Protein AF-Q6UED5-F1 (afdb_monomer_lite)

pLDDT: mean 83.67, std 15.33, range [40.38, 97.88]

Foldseek 3Di:
DDDDPPPPPQPVVNVVVCVVVVCDDDDPVFKDWDADPDDDDPQVVCCVVVVHHDWDKDFPDKDWDPDDDPVDTDIDTDIHTPDDDDDDPPDDDDDDDDDDPVVVVVVVVPDPDDPDPVDDIDMDGDDDDDDD

Secondary structure (DSSP, 8-state):
-----------HHHHHHHHHTT-----TTTEEEE--SS---HHHHHHHHHT-----EEEEEEEEES---SS--EEEEEEEESS-----TT----------HHHHHHHHTT--S-S-TTS--EEEE--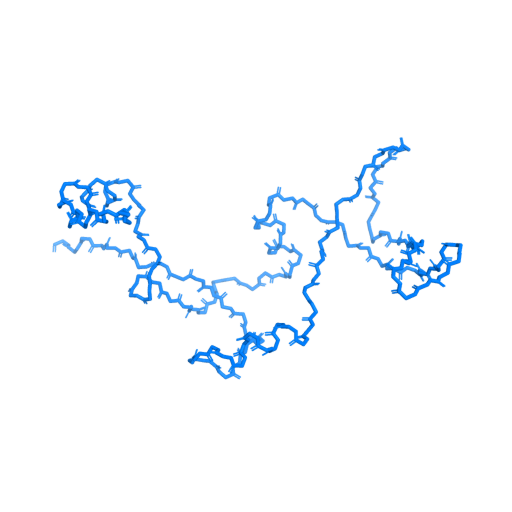-----

InterPro domains:
  IPR003097 Sulfite reductase [NADPH] flavoprotein alpha-component-like, FAD-binding [PF00667] (52-128)
  IPR017938 Riboflavin synthase-like beta-barrel [SSF63380] (29-131)
  IPR023173 NADPH-cytochrome p450 reductase, FAD-binding, alpha-helical domain superfamily [G3DSA:1.20.990.10] (98-129)
  IPR050607 Nitric Oxide Synthase (NOS) [PTHR43410] (2-130)

Sequence (132 aa):
VACETFCLDENDMVKDAKKALGTVPLTEETVRFGKPTTNPTLKTALEAGFRKQLIVCKVKENKHLGDYSVDRATIFVDMEPQSEFKYGPGDHVGVMACNRKEIVDAVLSRTKDDDNYDKQVQLQVMKETLTP

Organism: Manduca sexta (NCBI:txid7130)

Radius of gyration: 23.42 Å; chains: 1; bounding box: 42×46×61 Å

Structure (mmCIF, N/CA/C/O backbone):
data_AF-Q6UED5-F1
#
_entry.id   AF-Q6UED5-F1
#
loop_
_atom_site.group_PDB
_atom_site.id
_atom_site.type_symbol
_atom_site.label_atom_id
_atom_site.label_alt_id
_atom_site.label_comp_id
_atom_site.label_asym_id
_atom_site.label_entity_id
_atom_site.label_seq_id
_atom_site.pdbx_PDB_ins_code
_atom_site.Cartn_x
_atom_site.Cartn_y
_atom_site.Cartn_z
_atom_site.occupancy
_atom_site.B_iso_or_equiv
_atom_site.auth_seq_id
_atom_site.auth_comp_id
_atom_site.auth_asym_id
_atom_site.auth_atom_id
_atom_site.pdbx_PDB_model_num
ATOM 1 N N . VAL A 1 1 ? 13.304 -29.056 32.927 1.00 40.62 1 VAL A N 1
ATOM 2 C CA . VAL A 1 1 ? 12.855 -28.088 33.951 1.00 40.62 1 VAL A CA 1
ATOM 3 C C . VAL A 1 1 ? 12.466 -26.831 33.204 1.00 40.62 1 VAL A C 1
ATOM 5 O O . VAL A 1 1 ? 13.333 -26.170 32.650 1.00 40.62 1 VAL A O 1
ATOM 8 N N . ALA A 1 2 ? 11.161 -26.660 33.004 1.00 40.38 2 ALA A N 1
ATOM 9 C CA . ALA A 1 2 ? 10.571 -25.586 32.216 1.00 40.38 2 ALA A CA 1
ATOM 10 C C . ALA A 1 2 ? 10.388 -24.359 33.112 1.00 40.38 2 ALA A C 1
ATOM 12 O O . ALA A 1 2 ? 10.056 -24.511 34.284 1.00 40.38 2 ALA A O 1
ATOM 13 N N . CYS A 1 3 ? 10.661 -23.184 32.552 1.00 42.78 3 CYS A N 1
ATOM 14 C CA . CYS A 1 3 ? 10.620 -21.881 33.200 1.00 42.78 3 CYS A CA 1
ATOM 15 C C . CYS A 1 3 ? 9.407 -21.726 34.129 1.00 42.78 3 CYS A C 1
ATOM 17 O O . CYS A 1 3 ? 8.265 -21.687 33.669 1.00 42.78 3 CYS A O 1
ATOM 19 N N . GLU A 1 4 ? 9.676 -21.606 35.429 1.00 48.66 4 GLU A N 1
ATOM 20 C CA . GLU A 1 4 ? 8.710 -21.114 36.405 1.00 48.66 4 GLU A CA 1
ATOM 21 C C . GLU A 1 4 ? 8.284 -19.714 35.957 1.00 48.66 4 GLU A C 1
ATOM 23 O O . GLU A 1 4 ? 9.064 -18.761 35.969 1.00 48.66 4 GLU A O 1
ATOM 28 N N . THR A 1 5 ? 7.057 -19.610 35.456 1.00 52.56 5 THR A N 1
ATOM 29 C CA . THR A 1 5 ? 6.465 -18.324 35.101 1.00 52.56 5 THR A CA 1
ATOM 30 C C . THR A 1 5 ? 6.076 -17.657 36.407 1.00 52.56 5 THR A C 1
ATOM 32 O O . THR A 1 5 ? 5.113 -18.053 37.059 1.00 52.56 5 THR A O 1
ATOM 35 N N . PHE A 1 6 ? 6.874 -16.677 36.818 1.00 42.03 6 PHE A N 1
ATOM 36 C CA . PHE A 1 6 ? 6.554 -15.808 37.939 1.00 42.03 6 PHE A CA 1
ATOM 37 C C . PHE A 1 6 ? 5.373 -14.924 37.516 1.00 42.03 6 PHE A C 1
ATOM 39 O O . PHE A 1 6 ? 5.555 -13.895 36.865 1.00 42.03 6 PHE A O 1
ATOM 46 N N . CYS A 1 7 ? 4.150 -15.342 37.846 1.00 48.91 7 CYS A N 1
ATOM 47 C CA . CYS A 1 7 ? 2.983 -14.468 37.799 1.00 48.91 7 CYS A CA 1
ATOM 48 C C . CYS A 1 7 ? 3.114 -13.466 38.949 1.00 48.91 7 CYS A C 1
ATOM 50 O O . CYS A 1 7 ? 2.553 -13.657 40.025 1.00 48.91 7 CYS A O 1
ATOM 52 N N . LEU A 1 8 ? 3.924 -12.424 38.749 1.00 54.03 8 LEU A N 1
ATOM 53 C CA . LEU A 1 8 ? 3.789 -11.217 39.548 1.00 54.03 8 LEU A CA 1
ATOM 54 C C . LEU A 1 8 ? 2.439 -10.624 39.160 1.00 54.03 8 LEU A C 1
ATOM 56 O O . LEU A 1 8 ? 2.318 -10.033 38.086 1.00 54.03 8 LEU A O 1
ATOM 60 N N . ASP A 1 9 ? 1.431 -10.813 40.010 1.00 59.22 9 ASP A N 1
ATOM 61 C CA . ASP A 1 9 ? 0.255 -9.953 39.992 1.00 59.22 9 ASP A CA 1
ATOM 62 C C . ASP A 1 9 ? 0.773 -8.516 39.920 1.00 59.22 9 ASP A C 1
ATOM 64 O O . ASP A 1 9 ? 1.593 -8.107 40.750 1.00 59.22 9 ASP A O 1
ATOM 68 N N . GLU A 1 10 ? 0.411 -7.791 38.857 1.00 57.91 10 GLU A N 1
ATOM 69 C CA . GLU A 1 10 ? 0.961 -6.459 38.623 1.00 57.91 10 GLU A CA 1
ATOM 70 C C . GLU A 1 10 ? 0.701 -5.605 39.867 1.00 57.91 10 GLU A C 1
ATOM 72 O O . GLU A 1 10 ? -0.450 -5.303 40.189 1.00 57.91 10 GLU A O 1
ATOM 77 N N . ASN A 1 11 ? 1.778 -5.260 40.578 1.00 64.62 11 ASN A N 1
ATOM 78 C CA . ASN A 1 11 ? 1.727 -4.452 41.788 1.00 64.62 11 ASN A CA 1
ATOM 79 C C . ASN A 1 11 ? 0.973 -3.153 41.474 1.00 64.62 11 ASN A C 1
ATOM 81 O O . ASN A 1 11 ? 1.227 -2.528 40.441 1.00 64.62 11 ASN A O 1
ATOM 85 N N . ASP A 1 12 ? 0.054 -2.744 42.346 1.00 67.69 12 ASP A N 1
ATOM 86 C CA . ASP A 1 12 ? -0.784 -1.563 42.127 1.00 67.69 12 ASP A CA 1
ATOM 87 C C . ASP A 1 12 ? 0.054 -0.296 41.903 1.00 67.69 12 ASP A C 1
ATOM 89 O O . ASP A 1 12 ? -0.306 0.539 41.083 1.00 67.69 12 ASP A O 1
ATOM 93 N N . MET A 1 13 ? 1.265 -0.228 42.466 1.00 64.88 13 MET A N 1
ATOM 94 C CA . MET A 1 13 ? 2.231 0.839 42.181 1.00 64.88 13 MET A CA 1
ATOM 95 C C . MET A 1 13 ? 2.674 0.895 40.705 1.00 64.88 13 MET A C 1
ATOM 97 O O . MET A 1 13 ? 2.927 1.970 40.165 1.00 64.88 13 MET A O 1
ATOM 101 N N . VAL A 1 14 ? 2.782 -0.257 40.035 1.00 64.31 14 VAL A N 1
ATOM 102 C CA . VAL A 1 14 ? 3.119 -0.359 38.604 1.00 64.31 14 VAL A CA 1
ATOM 103 C C . VAL A 1 14 ? 1.907 0.002 37.748 1.00 64.31 14 VAL A C 1
ATOM 105 O O . VAL A 1 14 ? 2.067 0.677 36.731 1.00 64.31 14 VAL A O 1
ATOM 108 N N . LYS A 1 15 ? 0.694 -0.383 38.165 1.00 63.94 15 LYS A N 1
ATOM 109 C CA . LYS A 1 15 ? -0.551 0.047 37.507 1.00 63.94 15 LYS A CA 1
ATOM 110 C C . LYS A 1 15 ? -0.738 1.560 37.613 1.00 63.94 15 LYS A C 1
ATOM 112 O O . LYS A 1 15 ? -1.041 2.201 36.608 1.00 63.94 15 LYS 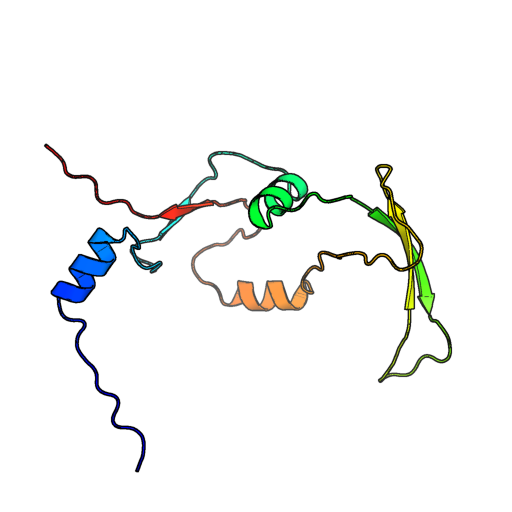A O 1
ATOM 117 N N . ASP A 1 16 ? -0.472 2.132 38.781 1.00 63.91 16 ASP A N 1
ATOM 118 C CA . ASP A 1 16 ? -0.539 3.570 39.033 1.00 63.91 16 ASP A CA 1
ATOM 119 C C . ASP A 1 16 ? 0.547 4.328 38.270 1.00 63.91 16 ASP A C 1
ATOM 121 O O . ASP A 1 16 ? 0.274 5.382 37.700 1.00 63.91 16 ASP A O 1
ATOM 125 N N . ALA A 1 17 ? 1.755 3.768 38.152 1.00 63.25 17 ALA A N 1
ATOM 126 C CA . ALA A 1 17 ? 2.801 4.329 37.303 1.00 63.25 17 ALA A CA 1
ATOM 127 C C . ALA A 1 17 ? 2.422 4.286 35.811 1.00 63.25 17 ALA A C 1
ATOM 129 O O . ALA A 1 17 ? 2.609 5.279 35.112 1.00 63.25 17 ALA A O 1
ATOM 130 N N . LYS A 1 18 ? 1.836 3.187 35.311 1.00 59.09 18 LYS A N 1
ATOM 131 C CA . LYS A 1 18 ? 1.314 3.093 33.930 1.00 59.09 18 LYS A CA 1
ATOM 132 C C . LYS A 1 18 ? 0.171 4.090 33.682 1.00 59.09 18 LYS A C 1
ATOM 134 O O . LYS A 1 18 ? 0.156 4.743 32.635 1.00 59.09 18 LYS A O 1
ATOM 139 N N . LYS A 1 19 ? -0.734 4.264 34.659 1.00 59.72 19 LYS A N 1
ATOM 140 C CA . LYS A 1 19 ? -1.783 5.300 34.651 1.00 59.72 19 LYS A CA 1
ATOM 141 C C . LYS A 1 19 ? -1.184 6.711 34.629 1.00 59.72 19 LYS A C 1
ATOM 143 O O . LYS A 1 19 ? -1.592 7.522 33.803 1.00 59.72 19 LYS A O 1
ATOM 148 N N . ALA A 1 20 ? -0.178 6.991 35.460 1.00 57.75 20 ALA A N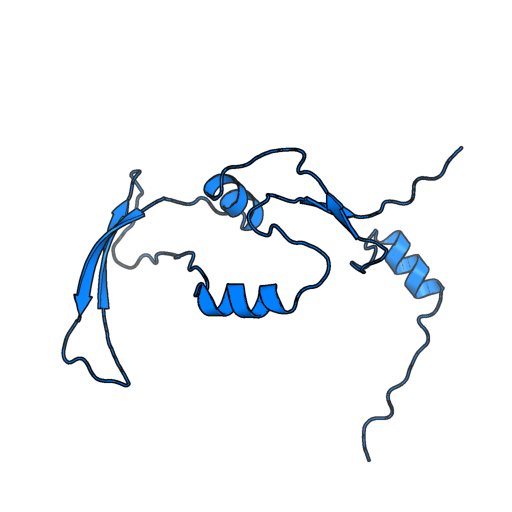 1
ATOM 149 C CA . ALA A 1 20 ? 0.520 8.279 35.517 1.00 57.75 20 ALA A CA 1
ATOM 150 C C . ALA A 1 20 ? 1.325 8.583 34.240 1.00 57.75 20 ALA A C 1
ATOM 152 O O . ALA A 1 20 ? 1.427 9.736 33.828 1.00 57.75 20 ALA A O 1
ATOM 153 N N . LEU A 1 21 ? 1.844 7.548 33.575 1.00 60.66 21 LEU A N 1
ATOM 154 C CA . LEU A 1 21 ? 2.501 7.629 32.267 1.00 60.66 21 LEU A CA 1
ATOM 155 C C . LEU A 1 21 ? 1.504 7.786 31.101 1.00 60.66 21 LEU A C 1
ATOM 157 O O . LEU A 1 21 ? 1.924 7.891 29.950 1.00 60.66 21 LEU A O 1
ATOM 161 N N . GLY A 1 22 ? 0.193 7.809 31.374 1.00 55.31 22 GLY A N 1
ATOM 162 C CA . GLY A 1 22 ? -0.855 8.083 30.388 1.00 55.31 22 GLY A CA 1
ATOM 163 C C . GLY A 1 22 ? -1.063 6.978 29.351 1.00 55.31 22 GLY A C 1
ATOM 164 O O . GLY A 1 22 ? -1.709 7.211 28.331 1.00 55.31 22 GLY A O 1
ATOM 165 N N . THR A 1 23 ? -0.530 5.779 29.590 1.00 59.94 23 THR A N 1
ATOM 166 C CA . THR A 1 23 ? -0.643 4.649 28.660 1.00 59.94 23 THR A CA 1
ATOM 167 C C . THR A 1 23 ? -1.684 3.668 29.178 1.00 59.94 23 THR A C 1
ATOM 169 O O . THR A 1 23 ? -1.367 2.620 29.734 1.00 59.94 23 THR A O 1
ATOM 172 N N . VAL A 1 24 ? -2.962 4.028 29.020 1.00 65.81 24 VAL A N 1
ATOM 173 C CA . VAL A 1 24 ? -4.053 3.061 29.199 1.00 65.81 24 VAL A CA 1
ATOM 174 C C . VAL A 1 24 ? -3.827 1.931 28.185 1.00 65.81 24 VAL A C 1
ATOM 176 O O . VAL A 1 24 ? -3.694 2.222 26.991 1.00 65.81 24 VAL A O 1
ATOM 179 N N . PRO A 1 25 ? -3.722 0.663 28.621 1.00 72.19 25 PRO A N 1
ATOM 180 C CA . PRO A 1 25 ? -3.522 -0.452 27.706 1.00 72.19 25 PRO A CA 1
ATOM 181 C C . PRO A 1 25 ? -4.716 -0.564 26.759 1.00 72.19 25 PRO A C 1
ATOM 183 O O . PRO A 1 25 ? -5.855 -0.373 27.180 1.00 72.19 25 PRO A O 1
ATOM 186 N N . LEU A 1 26 ? -4.455 -0.863 25.486 1.00 80.94 26 LEU A N 1
ATOM 187 C CA . LEU A 1 26 ? -5.500 -1.093 24.489 1.00 80.94 26 LEU A CA 1
ATOM 188 C C . LEU A 1 26 ? -6.078 -2.497 24.714 1.00 80.94 26 LEU A C 1
ATOM 190 O O . LEU A 1 26 ? -5.442 -3.489 24.365 1.00 80.94 26 LEU A O 1
ATOM 194 N N . THR A 1 27 ? -7.259 -2.566 25.320 1.00 84.94 27 TH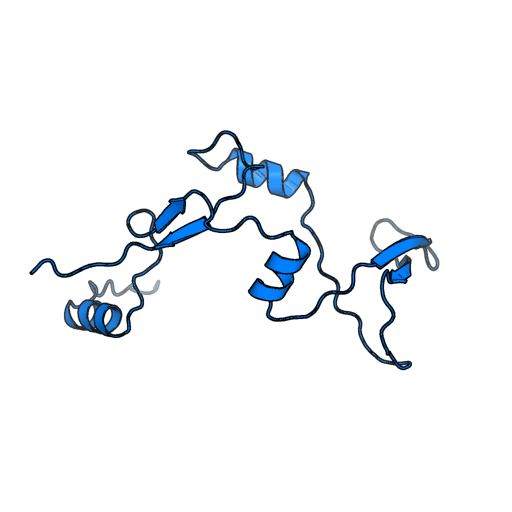R A N 1
ATOM 195 C CA . THR A 1 27 ? -8.032 -3.790 25.567 1.00 84.94 27 THR A CA 1
ATOM 196 C C . THR A 1 27 ? -9.457 -3.591 25.060 1.00 84.94 27 THR A C 1
ATOM 198 O O . THR A 1 27 ? -9.862 -2.459 24.788 1.00 84.94 27 THR A O 1
ATOM 201 N N . GLU A 1 28 ? -10.232 -4.668 24.924 1.00 83.12 28 GLU A N 1
ATOM 202 C CA . GLU A 1 28 ? -11.626 -4.597 24.452 1.00 83.12 28 GLU A CA 1
ATOM 203 C C . GLU A 1 28 ? -12.494 -3.656 25.308 1.00 83.12 28 GLU A C 1
ATOM 205 O O . GLU A 1 28 ? -13.422 -3.032 24.803 1.00 83.12 28 GLU A O 1
ATOM 210 N N . GLU A 1 29 ? -12.163 -3.488 26.590 1.00 86.38 29 GLU A N 1
ATOM 211 C CA . GLU A 1 29 ? -12.879 -2.612 27.519 1.00 86.38 29 GLU A CA 1
ATOM 212 C C . GLU A 1 29 ? -12.445 -1.142 27.429 1.00 86.38 29 GLU A C 1
ATOM 214 O O . GLU A 1 29 ? -13.202 -0.247 27.811 1.00 86.38 29 GLU A O 1
ATOM 219 N N . THR A 1 30 ? -11.229 -0.867 26.951 1.00 87.25 30 THR A N 1
ATOM 220 C CA . THR A 1 30 ? -10.656 0.488 26.916 1.00 87.25 30 THR A CA 1
ATOM 221 C C . THR A 1 30 ? -10.708 1.125 25.533 1.00 87.25 30 THR A C 1
ATOM 223 O O . THR A 1 30 ? -10.425 2.322 25.408 1.00 87.25 30 THR A O 1
ATOM 226 N N . VAL A 1 31 ? -11.086 0.376 24.492 1.00 90.19 31 VAL A N 1
ATOM 227 C CA . VAL A 1 31 ? -11.238 0.904 23.136 1.00 90.19 31 VAL A CA 1
ATOM 228 C C . VAL A 1 31 ? -12.538 0.486 22.474 1.00 90.19 31 VAL A C 1
ATOM 230 O O . VAL A 1 31 ? -13.142 -0.528 22.794 1.00 90.19 31 VAL A O 1
ATOM 233 N N . ARG A 1 32 ? -12.958 1.269 21.484 1.00 89.81 32 ARG A N 1
ATOM 234 C CA . ARG A 1 32 ? -14.046 0.893 20.579 1.00 89.81 32 ARG A CA 1
ATOM 235 C C . ARG A 1 32 ? -13.848 1.497 19.201 1.00 89.81 32 ARG A C 1
ATOM 237 O O . ARG A 1 32 ? -13.213 2.545 19.062 1.00 89.81 32 ARG A O 1
ATOM 244 N N . PHE A 1 33 ? -14.473 0.902 18.195 1.00 89.88 33 PHE A N 1
ATOM 245 C CA . PHE A 1 33 ? -14.615 1.533 16.888 1.00 89.88 33 PHE A CA 1
ATOM 246 C C . PHE A 1 33 ? -15.832 2.462 16.878 1.00 89.88 33 PHE A C 1
ATOM 248 O O . PHE A 1 33 ? -16.960 2.058 17.148 1.00 89.88 33 PHE A O 1
ATOM 255 N N . GLY A 1 34 ? -15.595 3.741 16.597 1.00 89.81 34 GLY A N 1
ATOM 256 C CA . GLY A 1 34 ? -16.629 4.764 16.473 1.00 89.81 34 GLY A CA 1
ATOM 257 C C . GLY A 1 34 ? -16.725 5.329 15.060 1.00 89.81 34 GLY A C 1
ATOM 258 O O . GLY A 1 34 ? -15.896 5.046 14.192 1.00 89.81 34 GLY A O 1
ATOM 259 N N . LYS A 1 35 ? -17.734 6.180 14.834 1.00 90.62 35 LYS A N 1
ATOM 260 C CA . LYS A 1 35 ? -17.808 6.981 13.605 1.00 90.62 35 LYS A CA 1
ATOM 261 C C . LYS A 1 35 ? -16.594 7.913 13.543 1.00 90.62 35 LYS A C 1
ATOM 263 O O . LYS A 1 35 ? -16.296 8.555 14.555 1.00 90.62 35 LYS A O 1
ATOM 268 N N . PRO A 1 36 ? -15.919 8.002 12.392 1.00 89.94 36 PRO A N 1
ATOM 269 C CA . PRO A 1 36 ? -14.758 8.856 12.270 1.00 89.94 36 PRO A CA 1
ATOM 270 C C . PRO A 1 36 ? -15.174 10.332 12.316 1.00 89.94 36 PRO A C 1
ATOM 272 O O . PRO A 1 36 ? -16.219 10.720 11.792 1.00 89.94 36 PRO A O 1
ATOM 275 N N . THR A 1 37 ? -14.360 11.163 12.969 1.00 89.31 37 THR A N 1
ATOM 276 C CA . THR A 1 37 ? -14.579 12.621 13.029 1.00 89.31 37 THR A CA 1
ATOM 277 C C . THR A 1 37 ? -14.283 13.321 11.704 1.00 89.31 37 THR A C 1
ATOM 279 O O . THR A 1 37 ? -14.758 14.428 11.462 1.00 89.31 37 THR A O 1
ATOM 282 N N . THR A 1 38 ? -13.496 12.678 10.844 1.00 89.00 38 THR A N 1
ATOM 283 C CA . THR A 1 38 ? -13.117 13.148 9.510 1.00 89.00 38 THR A CA 1
ATOM 284 C C . THR A 1 38 ? -13.197 11.981 8.534 1.00 89.00 38 THR A C 1
ATOM 286 O O . THR A 1 38 ? -12.994 10.843 8.937 1.00 89.00 38 THR A O 1
ATOM 289 N N . ASN A 1 39 ? -13.446 12.249 7.252 1.00 88.12 39 ASN A N 1
ATOM 290 C CA . ASN A 1 39 ? -13.445 11.220 6.206 1.00 88.12 39 ASN A CA 1
ATOM 291 C C . ASN A 1 39 ? -12.244 11.445 5.275 1.00 88.12 39 ASN A C 1
ATOM 293 O O . ASN A 1 39 ? -12.415 11.985 4.178 1.00 88.12 39 ASN A O 1
ATOM 297 N N . PRO A 1 40 ? -11.009 11.141 5.719 1.00 89.56 40 PRO A N 1
ATOM 298 C CA . PRO A 1 40 ? -9.833 11.345 4.892 1.00 89.56 40 PRO A CA 1
ATOM 299 C C . PRO A 1 40 ? -9.858 10.406 3.683 1.00 89.56 40 PRO A C 1
ATOM 301 O O . PRO A 1 40 ? -10.350 9.276 3.742 1.00 89.56 40 PRO A O 1
ATOM 304 N N . THR A 1 41 ? -9.265 10.863 2.580 1.00 92.62 41 THR A N 1
ATOM 305 C CA . THR A 1 41 ? -8.940 9.964 1.468 1.00 92.62 41 THR A CA 1
ATOM 306 C C . THR A 1 41 ? -7.879 8.955 1.914 1.00 92.62 41 THR A C 1
ATOM 308 O O . THR A 1 41 ? -7.088 9.243 2.817 1.00 92.62 41 THR A O 1
ATOM 311 N N . LEU A 1 42 ? -7.810 7.795 1.253 1.00 90.94 42 LEU A N 1
ATOM 312 C CA . LEU A 1 42 ? -6.806 6.769 1.557 1.00 90.94 42 LEU A CA 1
ATOM 313 C C . LEU A 1 42 ? -5.378 7.338 1.532 1.00 90.94 42 LEU A C 1
ATOM 315 O O . LEU A 1 42 ? -4.603 7.084 2.448 1.00 90.94 42 LEU A O 1
ATOM 319 N N . LYS A 1 43 ? -5.052 8.163 0.527 1.00 93.50 43 LYS A N 1
ATOM 320 C CA . LYS A 1 43 ? -3.743 8.822 0.419 1.00 93.50 43 LYS A CA 1
ATOM 321 C C . LYS A 1 43 ? -3.449 9.663 1.661 1.00 93.50 43 LYS A C 1
ATOM 323 O O . LYS A 1 43 ? -2.442 9.436 2.317 1.00 93.50 43 LYS A O 1
ATOM 328 N N . THR A 1 44 ? -4.347 10.584 2.011 1.00 94.06 44 THR A N 1
ATOM 329 C CA . THR A 1 44 ? -4.161 11.483 3.161 1.00 94.06 44 THR A CA 1
ATOM 330 C C . THR A 1 44 ? -4.032 10.708 4.474 1.00 94.06 44 THR A C 1
ATOM 332 O O . THR A 1 44 ? -3.200 11.050 5.312 1.00 94.06 44 THR A O 1
ATOM 335 N N . ALA A 1 45 ? -4.824 9.646 4.649 1.00 92.94 45 ALA A N 1
ATOM 336 C CA . ALA A 1 45 ? -4.760 8.791 5.830 1.00 92.94 45 ALA A CA 1
ATOM 337 C C . ALA A 1 45 ? -3.413 8.055 5.940 1.00 92.94 45 ALA A C 1
ATOM 339 O O . ALA A 1 45 ? -2.803 8.046 7.010 1.00 92.94 45 ALA A O 1
ATOM 340 N N . LEU A 1 46 ? -2.919 7.488 4.834 1.00 94.50 46 LEU A N 1
ATOM 341 C CA . LEU A 1 46 ? -1.617 6.819 4.787 1.00 94.50 46 LEU A CA 1
ATOM 342 C C . LEU A 1 46 ? -0.467 7.804 5.036 1.00 94.50 46 LEU A C 1
ATOM 344 O O . LEU A 1 46 ? 0.435 7.509 5.818 1.00 94.50 46 LEU A O 1
ATOM 348 N N . GLU A 1 47 ? -0.506 8.989 4.427 1.00 95.62 47 GLU A N 1
ATOM 349 C CA . GLU A 1 47 ? 0.528 10.012 4.620 1.00 95.62 47 GLU A CA 1
ATOM 350 C C . GLU A 1 47 ? 0.632 10.450 6.085 1.00 95.62 47 GLU A C 1
ATOM 352 O O . GLU A 1 47 ? 1.734 10.541 6.634 1.00 95.62 47 GLU A O 1
ATOM 357 N N . ALA A 1 48 ? -0.515 10.650 6.743 1.00 93.81 48 ALA A N 1
ATOM 358 C CA . ALA A 1 48 ? -0.579 10.986 8.160 1.00 93.81 48 ALA A CA 1
ATOM 359 C C . ALA A 1 48 ? -0.088 9.834 9.055 1.00 93.81 48 ALA A C 1
ATOM 361 O O . ALA A 1 48 ? 0.715 10.061 9.962 1.00 93.81 48 ALA A O 1
ATOM 362 N N . GLY A 1 49 ? -0.532 8.601 8.788 1.00 92.31 49 GLY A N 1
ATOM 363 C CA . GLY A 1 49 ? -0.190 7.425 9.593 1.00 92.31 49 GLY A CA 1
ATOM 364 C C . GLY A 1 49 ? 1.290 7.045 9.517 1.00 92.31 49 GLY A C 1
ATOM 365 O O . GLY A 1 49 ? 1.913 6.769 10.540 1.00 92.31 49 GLY A O 1
ATOM 366 N N . PHE A 1 50 ? 1.878 7.092 8.320 1.00 93.44 50 PHE A N 1
ATOM 367 C CA . PHE A 1 50 ? 3.284 6.736 8.098 1.00 93.44 50 PHE A CA 1
ATOM 368 C C . PHE A 1 50 ? 4.242 7.929 8.165 1.00 93.44 50 PHE A C 1
ATOM 370 O O . PHE A 1 50 ? 5.455 7.733 8.080 1.00 93.44 50 PHE A O 1
ATOM 377 N N . ARG A 1 51 ? 3.718 9.156 8.311 1.00 94.56 51 ARG A N 1
ATOM 378 C CA . ARG A 1 51 ? 4.482 10.418 8.299 1.00 94.56 51 ARG A CA 1
ATOM 379 C C . ARG A 1 51 ? 5.384 10.536 7.066 1.00 94.56 51 ARG A C 1
ATOM 381 O O . ARG A 1 51 ? 6.549 10.920 7.158 1.00 94.56 51 ARG A O 1
ATOM 388 N N . LYS A 1 52 ? 4.846 10.163 5.905 1.00 93.25 52 LYS A N 1
ATOM 389 C CA . LYS A 1 52 ? 5.534 10.168 4.606 1.00 93.25 52 LYS A CA 1
ATOM 390 C C . LYS A 1 52 ? 4.643 10.840 3.574 1.00 93.25 52 LYS A C 1
ATOM 392 O O . LYS A 1 52 ? 3.434 10.701 3.652 1.00 93.25 52 LYS A O 1
ATOM 397 N N . GLN A 1 53 ? 5.235 11.540 2.613 1.00 92.69 53 GLN A N 1
ATOM 398 C CA . GLN A 1 53 ? 4.511 12.019 1.434 1.00 92.69 53 GLN A CA 1
ATOM 399 C C . GLN A 1 53 ? 4.452 10.898 0.398 1.00 92.69 53 GLN A C 1
ATOM 401 O O . GLN A 1 53 ? 5.444 10.196 0.190 1.00 92.69 53 GLN A O 1
ATOM 406 N N . LEU A 1 54 ? 3.295 10.723 -0.231 1.00 94.50 54 LEU A N 1
ATOM 407 C CA . LEU A 1 54 ? 3.048 9.681 -1.215 1.00 94.50 54 LEU A CA 1
ATOM 408 C C . LEU A 1 54 ? 2.812 10.291 -2.588 1.00 94.50 54 LEU A C 1
ATOM 410 O O . LEU A 1 54 ? 2.067 11.258 -2.750 1.00 94.50 54 LEU A O 1
ATOM 414 N N . ILE A 1 55 ? 3.404 9.653 -3.589 1.00 94.38 55 ILE A N 1
ATOM 415 C CA . ILE A 1 55 ? 3.155 9.935 -4.997 1.00 94.38 55 ILE A CA 1
ATOM 416 C C . ILE A 1 55 ? 2.332 8.774 -5.532 1.00 94.38 55 ILE A C 1
ATOM 418 O O . ILE A 1 55 ? 2.698 7.610 -5.370 1.00 94.38 55 ILE A O 1
ATOM 422 N N . VAL A 1 56 ? 1.191 9.090 -6.136 1.00 94.62 56 VAL A N 1
ATOM 423 C CA . VAL A 1 56 ? 0.365 8.081 -6.795 1.00 94.62 56 VAL A CA 1
ATOM 424 C C . VAL A 1 56 ? 0.985 7.793 -8.154 1.00 94.62 56 VAL A C 1
ATOM 426 O O . VAL A 1 56 ? 1.197 8.713 -8.942 1.00 94.62 56 VAL A O 1
ATOM 429 N N . CYS A 1 57 ? 1.248 6.522 -8.434 1.00 94.50 57 CYS A N 1
ATOM 430 C CA . CYS A 1 57 ? 1.786 6.075 -9.712 1.00 94.50 57 CYS A CA 1
ATOM 431 C C . CYS A 1 57 ? 0.808 5.114 -10.385 1.00 94.50 57 CYS A C 1
ATOM 433 O O . CYS A 1 57 ? 0.247 4.226 -9.741 1.00 94.50 57 CYS A O 1
ATOM 435 N N . LYS A 1 58 ? 0.622 5.272 -11.694 1.00 95.56 58 LYS A N 1
ATOM 436 C CA . LYS A 1 58 ? -0.076 4.301 -12.530 1.00 95.56 58 LYS A CA 1
ATOM 437 C C . LYS A 1 58 ? 0.944 3.308 -13.073 1.00 95.56 58 LYS A C 1
ATOM 439 O O . LYS A 1 58 ? 1.906 3.712 -13.716 1.00 95.56 58 LYS A O 1
ATOM 444 N N . VAL A 1 59 ? 0.715 2.014 -12.864 1.00 95.31 59 VAL A N 1
ATOM 445 C CA . VAL A 1 59 ? 1.506 0.979 -13.543 1.00 95.31 59 VAL A CA 1
ATOM 446 C C . VAL A 1 59 ? 1.129 0.991 -15.023 1.00 95.31 59 VAL A C 1
ATOM 448 O O . VAL A 1 59 ? -0.037 0.792 -15.372 1.00 95.31 59 VAL A O 1
ATOM 451 N N . LYS A 1 60 ? 2.102 1.289 -15.882 1.00 96.12 60 LYS A N 1
ATOM 452 C CA . LYS A 1 60 ? 1.939 1.303 -17.339 1.00 96.12 60 LYS A CA 1
ATOM 453 C C . LYS A 1 60 ? 2.072 -0.094 -17.911 1.00 96.12 60 LYS A C 1
ATOM 455 O O . LYS A 1 60 ? 1.277 -0.483 -18.762 1.00 96.12 60 LYS A O 1
ATOM 460 N N . GLU A 1 61 ? 3.062 -0.832 -17.428 1.00 95.69 61 GLU A N 1
ATOM 461 C CA . GLU A 1 61 ? 3.422 -2.124 -17.978 1.00 95.69 61 GLU A CA 1
ATOM 462 C C . GLU A 1 61 ? 4.121 -2.995 -16.934 1.00 95.69 61 GLU A C 1
ATOM 464 O O . GLU A 1 61 ? 4.883 -2.498 -16.107 1.00 95.69 61 GLU A O 1
ATOM 469 N N . ASN A 1 62 ? 3.889 -4.305 -17.019 1.00 95.00 62 ASN A N 1
ATOM 470 C CA . ASN A 1 62 ? 4.674 -5.321 -16.331 1.00 95.00 62 ASN A CA 1
ATOM 471 C C . ASN A 1 62 ? 5.199 -6.323 -17.362 1.00 95.00 62 ASN A C 1
ATOM 473 O O . ASN A 1 62 ? 4.432 -6.808 -18.195 1.00 95.00 62 ASN A O 1
ATOM 477 N N . LYS A 1 63 ? 6.486 -6.661 -17.291 1.00 94.12 63 LYS A N 1
ATOM 478 C CA . LYS A 1 63 ? 7.125 -7.654 -18.169 1.00 94.12 63 LYS A CA 1
ATOM 479 C C . LYS A 1 63 ? 7.948 -8.630 -17.346 1.00 94.12 63 LYS A C 1
ATOM 481 O O . LYS A 1 63 ? 8.600 -8.223 -16.391 1.00 94.12 63 LYS A O 1
ATOM 486 N N . HIS A 1 64 ? 7.984 -9.899 -17.738 1.00 94.19 64 HIS A N 1
ATOM 487 C CA . HIS A 1 64 ? 8.974 -10.826 -17.192 1.00 94.19 64 HIS A CA 1
ATOM 488 C C . HIS A 1 64 ? 10.360 -10.515 -17.763 1.00 94.19 64 HIS A C 1
ATOM 490 O O . HIS A 1 64 ? 10.504 -10.228 -18.951 1.00 94.19 64 HIS A O 1
ATOM 496 N N . LEU A 1 65 ? 11.371 -10.565 -16.900 1.00 93.38 65 LEU A N 1
ATOM 497 C CA . LEU A 1 65 ? 12.773 -10.426 -17.266 1.00 93.38 65 LEU A CA 1
ATOM 498 C C . LEU A 1 65 ? 13.446 -11.797 -17.200 1.00 93.38 65 LEU A C 1
ATOM 500 O O . LEU A 1 65 ? 13.593 -12.368 -16.119 1.00 93.38 65 LEU A O 1
ATOM 504 N N . GLY A 1 66 ? 13.888 -12.285 -18.359 1.00 87.25 66 GLY A N 1
ATOM 505 C CA . GLY A 1 66 ? 14.556 -13.579 -18.496 1.00 87.25 66 GLY A CA 1
ATOM 506 C C . GLY A 1 66 ? 13.606 -14.772 -18.387 1.00 87.25 66 GLY A C 1
ATOM 507 O O . GLY A 1 66 ? 12.396 -14.644 -18.579 1.00 87.25 66 GLY A O 1
ATOM 508 N N . ASP A 1 67 ? 14.179 -15.935 -18.085 1.00 84.62 67 ASP A N 1
ATOM 509 C CA . ASP A 1 67 ? 13.428 -17.183 -17.993 1.00 84.62 67 ASP A CA 1
ATOM 510 C C . ASP A 1 67 ? 12.547 -17.202 -16.741 1.00 84.62 67 ASP A C 1
ATOM 512 O O . ASP A 1 67 ? 13.006 -17.017 -15.609 1.00 84.62 67 ASP A O 1
ATOM 516 N N . TYR A 1 68 ? 11.259 -17.443 -16.960 1.00 86.81 68 TYR A N 1
ATOM 517 C CA . TYR A 1 68 ? 10.272 -17.620 -15.908 1.00 86.81 68 TYR A CA 1
ATOM 518 C C . TYR A 1 68 ? 10.193 -19.095 -15.511 1.00 86.81 68 TYR A C 1
ATOM 520 O O . TYR A 1 68 ? 10.084 -19.979 -16.360 1.00 86.81 68 TYR A O 1
ATOM 528 N N . SER A 1 69 ? 10.220 -19.357 -14.207 1.00 86.62 69 SER A N 1
ATOM 529 C CA . SER A 1 69 ? 10.005 -20.683 -13.627 1.00 86.62 69 SER A CA 1
ATOM 530 C C . SER A 1 69 ? 8.970 -20.601 -12.511 1.00 86.62 69 SER A C 1
ATOM 532 O O . SER A 1 69 ? 8.650 -19.512 -12.033 1.00 86.62 69 SER A O 1
ATOM 534 N N . VAL A 1 70 ? 8.476 -21.756 -12.064 1.00 82.75 70 VAL A N 1
ATOM 535 C CA . VAL A 1 70 ? 7.516 -21.833 -10.951 1.00 82.75 70 VAL A CA 1
ATOM 536 C C . VAL A 1 70 ? 8.085 -21.201 -9.673 1.00 82.75 70 VAL A C 1
ATOM 538 O O . VAL A 1 70 ? 7.357 -20.526 -8.951 1.00 82.75 70 VAL A O 1
ATOM 541 N N . ASP A 1 71 ? 9.391 -21.351 -9.435 1.00 87.38 71 ASP A N 1
ATOM 542 C CA . ASP A 1 71 ? 10.030 -20.932 -8.181 1.00 87.38 71 ASP A CA 1
ATOM 543 C C . ASP A 1 71 ? 10.619 -19.519 -8.230 1.00 87.38 71 ASP A C 1
ATOM 545 O O . ASP A 1 71 ? 10.890 -18.910 -7.193 1.00 87.38 71 ASP A O 1
ATOM 549 N N . ARG A 1 72 ? 10.861 -18.983 -9.431 1.00 92.00 72 ARG A N 1
ATOM 550 C CA . ARG A 1 72 ? 11.508 -17.680 -9.589 1.00 92.00 72 ARG A CA 1
ATOM 551 C C . ARG A 1 72 ? 11.033 -16.954 -10.830 1.00 92.00 72 ARG A C 1
ATOM 553 O O . ARG A 1 72 ? 11.089 -17.475 -11.945 1.00 92.00 72 ARG A O 1
ATOM 560 N N . ALA A 1 73 ? 10.688 -15.694 -10.609 1.00 93.19 73 ALA A N 1
ATOM 561 C CA . ALA A 1 73 ? 10.381 -14.724 -11.637 1.00 93.19 73 ALA A CA 1
ATOM 562 C C . ALA A 1 73 ? 11.030 -13.391 -11.274 1.00 93.19 73 ALA A C 1
ATOM 564 O O . ALA A 1 73 ? 10.928 -12.942 -10.132 1.00 93.19 73 ALA A O 1
ATOM 565 N N . THR A 1 74 ? 11.639 -12.741 -12.258 1.00 94.94 74 THR A N 1
ATOM 566 C CA . THR A 1 74 ? 12.013 -11.330 -12.163 1.00 94.94 74 THR A CA 1
ATOM 567 C C . THR A 1 74 ? 11.061 -10.548 -13.053 1.00 94.94 74 THR A C 1
ATOM 569 O O . THR A 1 74 ? 10.762 -10.984 -14.166 1.00 94.94 74 THR A O 1
ATOM 572 N N . ILE A 1 75 ? 10.562 -9.412 -12.573 1.00 95.75 75 ILE A N 1
ATOM 573 C CA . ILE A 1 75 ? 9.654 -8.559 -13.339 1.00 95.75 75 ILE A CA 1
ATOM 574 C C . ILE A 1 75 ? 10.225 -7.153 -13.488 1.00 95.75 75 ILE A C 1
ATOM 576 O O . ILE A 1 75 ? 10.828 -6.606 -12.568 1.00 95.75 75 ILE A O 1
ATOM 580 N N . PHE A 1 76 ? 10.015 -6.581 -14.664 1.00 96.25 76 PHE A N 1
ATOM 581 C CA . PHE A 1 76 ? 10.122 -5.159 -14.930 1.00 96.25 76 PHE A CA 1
ATOM 582 C C . PHE A 1 76 ? 8.757 -4.521 -14.697 1.00 96.25 76 PHE A C 1
ATOM 584 O O . PHE A 1 76 ? 7.748 -5.054 -15.163 1.00 96.25 76 PHE A O 1
ATOM 591 N N . VAL A 1 77 ? 8.747 -3.389 -13.999 1.00 96.75 77 VAL A N 1
ATOM 592 C CA . VAL A 1 77 ? 7.544 -2.612 -13.692 1.00 96.75 77 VAL A CA 1
ATOM 593 C C . VAL A 1 77 ? 7.774 -1.192 -14.186 1.00 96.75 77 VAL A C 1
ATOM 595 O O . VAL A 1 77 ? 8.649 -0.495 -13.671 1.00 96.75 77 VAL A O 1
ATOM 598 N N . ASP A 1 78 ? 6.985 -0.770 -15.170 1.00 95.69 78 ASP A N 1
ATOM 599 C CA . ASP A 1 78 ? 6.964 0.609 -15.650 1.00 95.69 78 ASP A CA 1
ATOM 600 C C . ASP A 1 78 ? 5.873 1.397 -14.918 1.00 95.69 78 ASP A C 1
ATOM 602 O O . ASP A 1 78 ? 4.707 0.987 -14.876 1.00 95.69 78 ASP A O 1
ATOM 606 N N . MET A 1 79 ? 6.249 2.524 -14.317 1.00 95.19 79 MET A N 1
ATOM 607 C CA . MET A 1 79 ? 5.381 3.342 -13.475 1.00 95.19 79 MET A CA 1
ATOM 608 C C . MET A 1 79 ? 5.383 4.786 -13.957 1.00 95.19 79 MET A C 1
ATOM 610 O O . MET A 1 79 ? 6.423 5.434 -14.024 1.00 95.19 79 MET A O 1
ATOM 614 N N . GLU A 1 80 ? 4.192 5.323 -14.196 1.00 95.00 80 GLU A N 1
ATOM 615 C CA . GLU A 1 80 ? 3.987 6.734 -14.503 1.00 95.00 80 GLU A CA 1
ATOM 616 C C . GLU A 1 80 ? 3.490 7.467 -13.249 1.00 95.00 80 GLU A C 1
ATOM 618 O O . GLU A 1 80 ? 2.377 7.187 -12.783 1.00 95.00 80 GLU A O 1
ATOM 623 N N . PRO A 1 81 ? 4.276 8.392 -12.673 1.00 94.50 81 PRO A N 1
ATOM 624 C CA . PRO A 1 81 ? 3.834 9.180 -11.533 1.00 94.50 81 PRO A CA 1
ATOM 625 C C . PRO A 1 81 ? 2.782 10.213 -11.963 1.00 94.50 81 PRO A C 1
ATOM 627 O O . PRO A 1 81 ? 2.903 10.845 -13.008 1.00 94.50 81 PRO A O 1
ATOM 630 N N . GLN A 1 82 ? 1.754 10.424 -11.139 1.00 93.75 82 GLN A N 1
ATOM 631 C CA . GLN A 1 82 ? 0.725 11.448 -11.387 1.00 93.75 82 GLN A CA 1
ATOM 632 C C . GLN A 1 82 ? 1.223 12.879 -11.142 1.00 93.75 82 GLN A C 1
ATOM 634 O O . GLN A 1 82 ? 0.578 13.840 -11.556 1.00 93.75 82 GLN A O 1
ATOM 639 N N . SER A 1 83 ? 2.347 13.026 -10.447 1.00 92.38 83 SER A N 1
ATOM 640 C CA . SER A 1 83 ? 2.985 14.303 -10.145 1.00 92.38 83 SER A CA 1
ATOM 641 C C . SER A 1 83 ? 4.487 14.187 -10.347 1.00 92.38 83 SER A C 1
ATOM 643 O O . SER A 1 83 ? 5.070 13.145 -10.046 1.00 92.38 83 SER A O 1
ATOM 645 N N . GLU A 1 84 ? 5.129 15.262 -10.793 1.00 88.81 84 GLU A N 1
ATOM 646 C CA . GLU A 1 84 ? 6.583 15.283 -10.924 1.00 88.81 84 GLU A CA 1
ATOM 647 C C . GLU A 1 84 ? 7.272 15.091 -9.570 1.00 88.81 84 GLU A C 1
ATOM 649 O O . GLU A 1 84 ? 6.875 15.658 -8.549 1.00 88.81 84 GLU A O 1
ATOM 654 N N . PHE A 1 85 ? 8.342 14.302 -9.575 1.00 90.31 85 PHE A N 1
ATOM 655 C CA . PHE A 1 85 ? 9.249 14.172 -8.448 1.00 90.31 85 PHE A CA 1
ATOM 656 C C . PHE A 1 85 ? 10.678 14.013 -8.954 1.00 90.31 85 PHE A C 1
ATOM 658 O O . PHE A 1 85 ? 10.916 13.588 -10.084 1.00 90.31 85 PHE A O 1
ATOM 665 N N . LYS A 1 86 ? 11.639 14.392 -8.115 1.00 92.56 86 LYS A N 1
ATOM 666 C CA . LYS A 1 86 ? 13.058 14.340 -8.457 1.00 92.56 86 LYS A CA 1
ATOM 667 C C . LYS A 1 86 ? 13.648 13.035 -7.945 1.00 92.56 86 LYS A C 1
ATOM 669 O O . LYS A 1 86 ? 13.468 12.714 -6.774 1.00 92.56 86 LYS A O 1
ATOM 674 N N . TYR A 1 87 ? 14.370 12.337 -8.808 1.00 95.00 87 TYR A N 1
ATOM 675 C CA . TYR A 1 87 ? 15.217 11.214 -8.436 1.00 95.00 87 TYR A CA 1
ATOM 676 C C . TYR A 1 87 ? 16.466 11.208 -9.319 1.00 95.00 87 TYR A C 1
ATOM 678 O O . TYR A 1 87 ? 16.446 11.719 -10.443 1.00 95.00 87 TYR A O 1
ATOM 686 N N . GLY A 1 88 ? 17.555 10.660 -8.795 1.00 96.81 88 GLY A N 1
ATOM 687 C CA . GLY A 1 88 ? 18.777 10.361 -9.527 1.00 96.81 88 GLY A CA 1
ATOM 688 C C . GLY A 1 88 ? 18.969 8.852 -9.721 1.00 96.81 88 GLY A C 1
ATOM 689 O O . GLY A 1 88 ? 18.372 8.045 -9.002 1.00 96.81 88 GLY A O 1
ATOM 690 N N . PRO A 1 89 ? 19.815 8.431 -10.676 1.00 97.00 89 PRO A N 1
ATOM 691 C CA . PRO A 1 89 ? 20.208 7.032 -10.792 1.00 97.00 89 PRO A CA 1
ATOM 692 C C . PRO A 1 89 ? 20.827 6.521 -9.483 1.00 97.00 89 PRO A C 1
ATOM 694 O O . PRO A 1 89 ? 21.782 7.107 -8.978 1.00 97.00 89 PRO A O 1
ATOM 697 N N . GLY A 1 90 ? 20.286 5.423 -8.953 1.00 96.81 90 GLY A N 1
ATOM 698 C CA . GLY A 1 90 ? 20.696 4.835 -7.671 1.00 96.81 90 GLY A CA 1
ATOM 699 C C . GLY A 1 90 ? 19.756 5.136 -6.499 1.00 96.81 90 GLY A C 1
ATOM 700 O O . GLY A 1 90 ? 19.864 4.476 -5.466 1.00 96.81 90 GLY A O 1
ATOM 701 N N . ASP A 1 91 ? 18.808 6.067 -6.654 1.00 96.81 91 ASP A N 1
ATOM 702 C CA . ASP A 1 91 ? 17.772 6.304 -5.649 1.00 96.81 91 ASP A CA 1
ATOM 703 C C . ASP A 1 91 ? 16.791 5.127 -5.557 1.00 96.81 91 ASP A C 1
ATOM 705 O O . ASP A 1 91 ? 16.489 4.445 -6.540 1.00 96.81 91 ASP A O 1
ATOM 709 N N . HIS A 1 92 ? 16.258 4.909 -4.355 1.00 95.75 92 HIS A N 1
ATOM 710 C CA . HIS A 1 92 ? 15.299 3.842 -4.084 1.00 95.75 92 HIS A CA 1
ATOM 711 C C . HIS A 1 92 ? 13.868 4.375 -4.053 1.00 95.75 92 HIS A C 1
ATOM 713 O O . HIS A 1 92 ? 13.606 5.481 -3.577 1.00 95.75 92 HIS A O 1
ATOM 719 N N . VAL A 1 93 ? 12.922 3.535 -4.473 1.00 93.44 93 VAL A N 1
ATOM 720 C CA . VAL A 1 93 ? 11.485 3.814 -4.386 1.00 93.44 93 VAL A CA 1
ATOM 721 C C . VAL A 1 93 ? 10.864 2.942 -3.299 1.00 93.44 93 VAL A C 1
ATOM 723 O O . VAL A 1 93 ? 10.946 1.716 -3.343 1.00 93.44 93 VAL A O 1
ATOM 726 N N . GLY A 1 94 ? 10.221 3.578 -2.319 1.00 94.06 94 GLY A N 1
ATOM 727 C CA . GLY A 1 94 ? 9.381 2.884 -1.346 1.00 94.06 94 GLY A CA 1
ATOM 728 C C . GLY A 1 94 ? 7.988 2.636 -1.921 1.00 94.06 94 GLY A C 1
ATOM 729 O O . GLY A 1 94 ? 7.309 3.586 -2.303 1.00 94.06 94 GLY A O 1
ATOM 730 N N . VAL A 1 95 ? 7.547 1.378 -1.954 1.00 94.38 95 VAL A N 1
ATOM 731 C CA . VAL A 1 95 ? 6.223 0.986 -2.465 1.00 94.38 95 VAL A CA 1
ATOM 732 C C . VAL A 1 95 ? 5.328 0.549 -1.308 1.00 94.38 95 VAL A C 1
ATOM 734 O O . VAL A 1 95 ? 5.717 -0.290 -0.497 1.00 94.38 95 VAL A O 1
ATOM 737 N N . MET A 1 96 ? 4.113 1.098 -1.235 1.00 94.06 96 MET A N 1
ATOM 738 C CA . MET A 1 96 ? 3.083 0.637 -0.299 1.00 94.06 96 MET A CA 1
ATOM 739 C C . MET A 1 96 ? 2.280 -0.503 -0.931 1.00 94.06 96 MET A C 1
ATOM 741 O O . MET A 1 96 ? 1.412 -0.269 -1.770 1.00 94.06 96 MET A O 1
ATOM 745 N N . ALA A 1 97 ? 2.592 -1.740 -0.543 1.00 93.44 97 ALA A N 1
ATOM 746 C CA . ALA A 1 97 ? 1.884 -2.929 -1.009 1.00 93.44 97 ALA A CA 1
ATOM 747 C C . ALA A 1 97 ? 0.561 -3.141 -0.257 1.00 93.44 97 ALA A C 1
ATOM 749 O O . ALA A 1 97 ? 0.409 -2.738 0.897 1.00 93.44 97 ALA A O 1
ATOM 750 N N . CYS A 1 98 ? -0.382 -3.824 -0.905 1.00 94.31 98 CYS A N 1
ATOM 751 C CA . CYS A 1 98 ? -1.611 -4.297 -0.279 1.00 94.31 98 CYS A CA 1
ATOM 752 C C . CYS A 1 98 ? -1.553 -5.811 -0.056 1.00 94.31 98 CYS A C 1
ATOM 754 O O . CYS A 1 98 ? -0.908 -6.547 -0.806 1.00 94.31 98 CYS A O 1
ATOM 756 N N . ASN A 1 99 ? -2.239 -6.275 0.987 1.00 97.12 99 ASN A N 1
ATOM 757 C CA . ASN A 1 99 ? -2.441 -7.702 1.195 1.00 97.12 99 ASN A CA 1
ATOM 758 C C . ASN A 1 99 ? -3.366 -8.266 0.115 1.00 97.12 99 ASN A C 1
ATOM 760 O O . ASN A 1 99 ? -4.253 -7.577 -0.392 1.00 97.12 99 ASN A O 1
ATOM 764 N N . ARG A 1 100 ? -3.182 -9.549 -0.197 1.00 97.88 100 ARG A N 1
ATOM 765 C CA . ARG A 1 100 ? -4.070 -10.267 -1.110 1.00 97.88 100 ARG A CA 1
ATOM 766 C C . ARG A 1 100 ? -5.470 -10.371 -0.509 1.00 97.88 100 ARG A C 1
ATOM 768 O O . ARG A 1 100 ? -5.610 -10.679 0.677 1.00 97.88 100 ARG A O 1
ATOM 775 N N . LYS A 1 101 ? -6.489 -10.111 -1.329 1.00 96.19 101 LYS A N 1
ATOM 776 C CA . LYS A 1 101 ? -7.881 -10.004 -0.878 1.00 96.19 101 LYS A CA 1
ATOM 777 C C . LYS A 1 101 ? -8.352 -11.275 -0.176 1.00 96.19 101 LYS A C 1
ATOM 779 O O . LYS A 1 101 ? -8.938 -11.182 0.891 1.00 96.19 101 LYS A O 1
ATOM 784 N N . GLU A 1 102 ? -8.015 -12.448 -0.703 1.00 97.44 102 GLU A N 1
ATOM 785 C CA . GLU A 1 102 ? -8.415 -13.728 -0.119 1.00 97.44 102 GLU A CA 1
ATOM 786 C C . GLU A 1 102 ? -7.869 -13.941 1.302 1.00 97.44 102 GLU A C 1
ATOM 788 O O . GLU A 1 102 ? -8.518 -14.582 2.124 1.00 97.44 102 GLU A O 1
ATOM 793 N N . ILE A 1 103 ? -6.699 -13.372 1.617 1.00 97.06 103 ILE A N 1
ATOM 794 C CA . ILE A 1 103 ? -6.120 -13.434 2.964 1.00 97.06 103 ILE A CA 1
ATOM 795 C C . ILE A 1 103 ? -6.873 -12.488 3.897 1.00 97.06 103 ILE A C 1
ATOM 797 O O . ILE A 1 103 ? -7.214 -12.875 5.013 1.00 97.06 103 ILE A O 1
ATOM 801 N N . VAL A 1 104 ? -7.141 -11.261 3.440 1.00 95.44 104 VAL A N 1
ATOM 802 C CA . VAL A 1 104 ? -7.900 -10.265 4.211 1.00 95.44 104 VAL A CA 1
ATOM 803 C C . VAL A 1 104 ? -9.296 -10.801 4.525 1.00 95.44 104 VAL A C 1
ATOM 805 O O . VAL A 1 104 ? -9.683 -10.842 5.690 1.00 95.44 104 VAL A O 1
ATOM 808 N N . ASP A 1 105 ? -10.004 -11.302 3.515 1.00 93.50 105 ASP A N 1
ATOM 809 C CA . ASP A 1 105 ? -11.349 -11.861 3.653 1.00 93.50 105 ASP A CA 1
ATOM 810 C C . ASP A 1 105 ? -11.364 -13.065 4.613 1.00 93.50 105 ASP A C 1
ATOM 812 O O . ASP A 1 105 ? -12.250 -13.177 5.460 1.00 93.50 105 ASP A O 1
ATOM 816 N N . ALA A 1 106 ? -10.356 -13.946 4.550 1.00 94.75 106 ALA A N 1
ATOM 817 C CA . ALA A 1 106 ? -10.245 -15.080 5.466 1.00 94.75 106 ALA A CA 1
ATOM 818 C C . ALA A 1 106 ? -10.047 -14.648 6.930 1.00 94.75 106 ALA A C 1
ATOM 820 O O . ALA A 1 106 ? -10.595 -15.285 7.831 1.00 94.75 106 ALA A O 1
ATOM 821 N N . VAL A 1 107 ? -9.291 -13.576 7.185 1.00 93.88 107 VAL A N 1
ATOM 822 C CA . VAL A 1 107 ? -9.132 -13.018 8.538 1.00 93.88 107 VAL A CA 1
ATOM 823 C C . VAL A 1 107 ? -10.443 -12.398 9.018 1.00 93.88 107 VAL A C 1
ATOM 825 O O . VAL A 1 107 ? -10.893 -12.723 10.116 1.00 93.88 107 VAL A O 1
ATOM 828 N N . LEU A 1 108 ? -11.083 -11.575 8.183 1.00 92.38 108 LEU A N 1
ATOM 829 C CA . LEU A 1 108 ? -12.354 -10.921 8.506 1.00 92.38 108 LEU A CA 1
ATOM 830 C C . LEU A 1 108 ? -13.480 -11.934 8.763 1.00 92.38 108 LEU A C 1
ATOM 832 O O . LEU A 1 108 ? -14.255 -11.768 9.694 1.00 92.38 108 LEU A O 1
ATOM 836 N N . SER A 1 109 ? -13.513 -13.062 8.047 1.00 91.75 109 SER A N 1
ATOM 837 C CA . SER A 1 109 ? -14.502 -14.129 8.294 1.00 91.75 109 SER A CA 1
ATOM 838 C C . SER A 1 109 ? -14.446 -14.738 9.705 1.00 91.75 109 SER A C 1
ATOM 840 O O . SER A 1 109 ? -15.371 -15.435 10.119 1.00 91.75 109 SER A O 1
ATOM 842 N N . ARG A 1 110 ? -13.348 -14.514 10.439 1.00 92.12 110 ARG A N 1
ATOM 843 C CA . ARG A 1 110 ? -13.143 -15.008 11.807 1.00 92.12 110 ARG A CA 1
ATOM 844 C C . ARG A 1 110 ? -13.351 -13.931 12.867 1.00 92.12 110 ARG A C 1
ATOM 846 O O . ARG A 1 110 ? -13.343 -14.267 14.052 1.00 92.12 110 ARG A O 1
ATOM 853 N N . THR A 1 111 ? -13.501 -12.667 12.474 1.00 88.56 111 THR A N 1
ATOM 854 C CA . THR A 1 111 ? -13.821 -11.586 13.409 1.00 88.56 111 THR A CA 1
ATOM 855 C C . THR A 1 111 ? -15.305 -11.613 13.742 1.00 88.56 111 THR A C 1
ATOM 857 O O . THR A 1 111 ? -16.138 -11.897 12.886 1.00 88.56 111 THR A O 1
ATOM 860 N N . LYS A 1 112 ? -15.629 -11.355 15.007 1.00 77.44 112 LYS A N 1
ATOM 861 C CA . LYS A 1 112 ? -17.007 -11.201 15.478 1.00 77.44 112 LYS A CA 1
ATOM 862 C C . LYS A 1 112 ? -17.380 -9.712 15.385 1.00 77.44 112 LYS A C 1
ATOM 864 O O . LYS A 1 112 ? -16.494 -8.871 15.267 1.00 77.44 112 LYS A O 1
ATOM 869 N N . ASP A 1 113 ? -18.672 -9.401 15.448 1.00 70.62 113 ASP A N 1
ATOM 870 C CA . ASP A 1 113 ? -19.190 -8.063 15.795 1.00 70.62 113 ASP A CA 1
ATOM 871 C C . ASP A 1 113 ? -19.285 -6.976 14.701 1.00 70.62 113 ASP A C 1
ATOM 873 O O . ASP A 1 113 ? -19.677 -5.852 15.020 1.00 70.62 113 ASP A O 1
ATOM 877 N N . ASP A 1 114 ? -19.037 -7.268 13.418 1.00 71.44 114 ASP A N 1
ATOM 878 C CA . ASP A 1 114 ? -19.408 -6.344 12.328 1.00 71.44 114 ASP A CA 1
ATOM 879 C C . ASP A 1 114 ? -19.765 -7.091 11.035 1.00 71.44 114 ASP A C 1
ATOM 881 O O . ASP A 1 114 ? -19.095 -8.054 10.663 1.00 71.44 114 ASP A O 1
ATOM 885 N N . ASP A 1 115 ? -20.801 -6.609 10.349 1.00 71.69 115 ASP A N 1
ATOM 886 C CA . ASP A 1 115 ? -21.294 -7.136 9.071 1.00 71.69 115 ASP A CA 1
ATOM 887 C C . ASP A 1 115 ? -20.828 -6.279 7.876 1.00 71.69 115 ASP A C 1
ATOM 889 O O . ASP A 1 115 ? -21.060 -6.642 6.721 1.00 71.69 115 ASP A O 1
ATOM 893 N N . ASN A 1 116 ? -20.191 -5.121 8.119 1.00 86.62 116 ASN A N 1
ATOM 894 C CA . ASN A 1 116 ? -19.762 -4.197 7.068 1.00 86.62 116 ASN A CA 1
ATOM 895 C C . ASN A 1 116 ? -18.339 -3.652 7.278 1.00 86.62 116 ASN A C 1
ATOM 897 O O . ASN A 1 116 ? -18.133 -2.540 7.770 1.00 86.62 116 ASN A O 1
ATOM 901 N N . TYR A 1 117 ? -17.358 -4.404 6.778 1.00 88.12 117 TYR A N 1
ATOM 902 C CA . TYR A 1 117 ? -15.936 -4.048 6.828 1.00 88.12 117 TYR A CA 1
ATOM 903 C C . TYR A 1 117 ? -15.508 -2.948 5.841 1.00 88.12 117 TYR A C 1
ATOM 905 O O . TYR A 1 117 ? -14.386 -2.452 5.936 1.00 88.12 117 TYR A O 1
ATOM 913 N N . ASP A 1 118 ? -16.382 -2.530 4.919 1.00 88.62 118 ASP A N 1
ATOM 914 C CA . ASP A 1 118 ? -16.100 -1.433 3.979 1.00 88.62 118 ASP A CA 1
ATOM 915 C C . ASP A 1 118 ? -16.372 -0.050 4.595 1.00 88.62 118 ASP A C 1
ATOM 917 O O . ASP A 1 118 ? -16.036 0.996 4.028 1.00 88.62 118 ASP A O 1
ATOM 921 N N . LYS A 1 119 ? -16.990 -0.018 5.778 1.00 89.38 119 LYS A N 1
ATOM 922 C CA . LYS A 1 119 ? -17.293 1.217 6.489 1.00 89.38 119 LYS A CA 1
ATOM 923 C C . LYS A 1 119 ? -16.046 1.767 7.181 1.00 89.38 119 LYS A C 1
ATOM 925 O O . LYS A 1 119 ? -15.399 1.100 7.980 1.00 89.38 119 LYS A O 1
ATOM 930 N N . GLN A 1 120 ? -15.765 3.049 6.955 1.00 89.69 120 GLN A N 1
ATOM 931 C CA . GLN A 1 120 ? -14.717 3.750 7.697 1.00 89.69 120 GLN A CA 1
ATOM 932 C C . GLN A 1 120 ? -15.065 3.845 9.191 1.00 89.69 120 GLN A C 1
ATOM 934 O O . GLN A 1 120 ? -16.162 4.271 9.567 1.00 89.69 120 GLN A O 1
ATOM 939 N N . VAL A 1 121 ? -14.096 3.500 10.039 1.00 90.88 121 VAL A N 1
ATOM 940 C CA . VAL A 1 121 ? -14.188 3.566 11.502 1.00 90.88 121 VAL A CA 1
ATOM 941 C C . VAL A 1 121 ? -12.967 4.265 12.093 1.00 90.88 121 VAL A C 1
ATOM 943 O O . VAL A 1 121 ? -11.906 4.330 11.475 1.00 90.88 121 VAL A O 1
ATOM 946 N N . GLN A 1 122 ? -13.108 4.790 13.308 1.00 90.25 122 GLN A N 1
ATOM 947 C CA . GLN A 1 122 ? -12.016 5.387 14.073 1.00 90.25 122 GLN A CA 1
ATOM 948 C C . GLN A 1 122 ? -11.887 4.692 15.425 1.00 90.25 122 GLN A C 1
ATOM 950 O O . GLN A 1 122 ? -12.880 4.534 16.135 1.00 90.25 122 GLN A O 1
ATOM 955 N N . LEU A 1 123 ? -10.660 4.321 15.797 1.00 90.81 123 LEU A N 1
ATOM 956 C CA . LEU A 1 123 ? -10.361 3.832 17.138 1.00 90.81 123 LEU A CA 1
ATOM 957 C C . LEU A 1 123 ? -10.566 4.967 18.150 1.00 90.81 123 LEU A C 1
ATOM 959 O O . LEU A 1 123 ? -9.921 6.013 18.065 1.00 90.81 123 LEU A O 1
ATOM 963 N N . GLN A 1 124 ? -11.468 4.761 19.101 1.00 89.44 124 GLN A N 1
ATOM 964 C CA . GLN A 1 124 ? -11.704 5.650 20.231 1.00 89.44 124 GLN A CA 1
ATOM 965 C C . GLN A 1 124 ? -11.160 4.984 21.489 1.00 89.44 124 GLN A C 1
ATOM 967 O O . GLN A 1 124 ? -11.493 3.834 21.759 1.00 89.44 124 GLN A O 1
ATOM 972 N N . VAL A 1 125 ? -10.346 5.713 22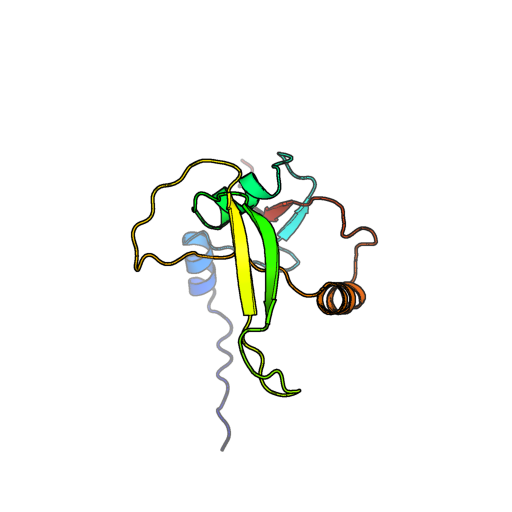.248 1.00 88.88 125 VAL A N 1
ATOM 973 C CA . VAL A 1 125 ? -9.768 5.244 23.513 1.00 88.88 125 VAL A CA 1
ATOM 974 C C . VAL A 1 125 ? -10.535 5.880 24.667 1.00 88.88 125 VAL A C 1
ATOM 976 O O . VAL A 1 125 ? -10.790 7.088 24.658 1.00 88.88 125 VAL A O 1
ATOM 979 N N . MET A 1 126 ? -10.920 5.069 25.648 1.00 83.81 126 MET A N 1
ATOM 980 C CA . MET A 1 126 ? -11.585 5.522 26.862 1.00 83.81 126 MET A CA 1
ATOM 981 C C . MET A 1 126 ? -10.638 6.417 27.664 1.00 83.81 126 MET A C 1
ATOM 983 O O . MET A 1 126 ? -9.490 6.060 27.926 1.00 83.81 126 MET A O 1
ATOM 987 N N . LYS A 1 127 ? -11.123 7.594 28.060 1.00 79.56 127 LYS A N 1
ATOM 988 C CA . LYS A 1 127 ? -10.381 8.538 28.897 1.00 79.56 127 LYS A CA 1
ATOM 989 C C . LYS A 1 127 ? -11.140 8.734 30.203 1.00 79.56 127 LYS A C 1
ATOM 991 O O . LYS A 1 127 ? -12.290 9.165 30.170 1.00 79.56 127 LYS A O 1
ATOM 996 N N . GLU A 1 128 ? -10.503 8.433 31.333 1.00 68.94 128 GLU A N 1
ATOM 997 C CA . GLU A 1 128 ? -11.043 8.780 32.650 1.00 68.94 128 GLU A CA 1
ATOM 998 C C . GLU A 1 128 ? -11.121 10.314 32.761 1.00 68.94 128 GLU A C 1
ATOM 1000 O O . GLU A 1 128 ? -10.138 11.028 32.540 1.00 68.94 128 GLU A O 1
ATOM 1005 N N . THR A 1 129 ? -12.305 10.834 33.074 1.00 64.44 129 THR A N 1
ATOM 1006 C CA . THR A 1 129 ? -12.514 12.243 33.422 1.00 64.44 129 THR A CA 1
ATOM 1007 C C . THR A 1 129 ? -12.955 12.311 34.872 1.00 64.44 129 THR A C 1
ATOM 1009 O O . THR A 1 129 ? -13.982 11.731 35.218 1.00 64.44 129 THR A O 1
ATOM 1012 N N . LEU A 1 130 ? -12.200 13.021 35.711 1.00 61.94 130 LEU A N 1
ATOM 1013 C CA . LEU A 1 130 ? -12.637 13.350 37.065 1.00 61.94 130 LEU A CA 1
ATOM 1014 C C . LEU A 1 130 ? -13.844 14.290 36.958 1.00 61.94 130 LEU A C 1
ATOM 1016 O O . LEU A 1 130 ? -13.722 15.407 36.453 1.00 61.94 130 LEU A O 1
ATOM 1020 N N . THR A 1 131 ? -15.014 13.819 37.376 1.00 55.81 131 THR A N 1
ATOM 1021 C CA . THR A 1 131 ? -16.177 14.679 37.613 1.00 55.81 131 THR A CA 1
ATOM 1022 C C . THR A 1 131 ? -15.927 15.519 38.873 1.00 55.81 131 THR A C 1
ATOM 1024 O O . THR A 1 131 ? -15.422 14.946 39.840 1.00 55.81 131 THR A O 1
ATOM 1027 N N . PRO A 1 132 ? -16.229 16.834 38.864 1.00 53.03 132 PRO A N 1
ATOM 1028 C CA . PRO A 1 132 ? -16.104 17.703 40.038 1.00 53.03 132 PRO A CA 1
ATOM 1029 C C . PRO A 1 132 ? -16.884 17.208 41.257 1.00 53.03 132 PRO A C 1
ATOM 1031 O O . PRO A 1 132 ? -17.961 16.600 41.055 1.00 53.03 132 PRO A O 1
#

=== Feature glossary ===
Legend for the data blocks above and below:

— What the protein is —

Sequence gives the chain of amino acids in standard one-letter code (A=alanine, C=cysteine, …, Y=tyrosine), read N→C. It is the only feature that is directly encoded by the gene; all structural features are derived from the folded form of this sequence.

The annotation block draws on four external resources. InterPro: which protein families and domains the sequence belongs to. GO: standardized terms for what the protein does, what process it participates in, and where in the cell it acts. CATH: which structural fold it has in the CATH hierarchy. Organism: the species of origin.

— Where its atoms are —

Atomic coordinates in PDBx/mmCIF format — the same representation the Protein Data Bank distributes. Each line of the _atom_site loop places one backbone atom in Cartesian space (units: ångströms, origin: arbitrary).

Six rendered views show the 3D structure from the faces of a cube — i.e. along ±x, ±y, ±z. Rendering representation is drawn randomly per protein from cartoon (secondary-structure ribbons), sticks (backbone bonds), or molecular surface; coloring is either N→C rainbow (blue at the N-terminus through red at the C-terminus) or one color per chain.

— Local backbone conformation —

DSSP 8-state secondary structure assigns each residue one of H (α-helix), G (3₁₀-helix), I (π-helix), E (extended β-strand), B (isolated β-bridge), T (hydrogen-bonded turn), S (bend), or '-' (coil). The assignment is computed from backbone hydrogen-bond geometry via the Kabsch–Sander algorithm.

P-SEA three-state annotation labels each residue as helix, strand, or coil based purely on the geometry of the Cα trace. It serves as a fallback when the full backbone (and thus DSSP) is unavailable.

φ (phi) and ψ (psi) are the two rotatable backbone dihedrals per residue: φ is the C(i-1)–N–Cα–C torsion, ψ is the N–Cα–C–N(i+1) torsion, both in degrees on (−180°, 180°]. α-helical residues cluster near (−60°, −45°); β-strand residues near (−120°, +130°). A Ramachandran plot is simply a scatter of (φ, ψ) for every residue.

— Global shape and packing —

Radius of gyration (Rg) is the root-mean-square distance of Cα atoms from their centroid — a single number for overall size and compactness. A globular domain of N residues has Rg ≈ 2.2·N^0.38 Å; an extended or disordered chain has a much larger Rg. The Cα contact count is the number of residue pairs whose Cα atoms are within 8 Å and are more than four positions apart in sequence — a standard proxy for tertiary packing density. The bounding box is the smallest axis-aligned box enclosing all Cα atoms.

Accessible surface area quantifies burial. A residue with SASA near zero is packed into the hydrophobic core; one with SASA >100 Å² sits on the surface. Computed here via the Shrake–Rupley numerical algorithm with a 1.4 Å probe.

The contact map is a binary N×N matrix image: pixel (i, j) is dark where Cα_i and Cα_j are within 8 Å and |i−j|>4. Because the |i−j|>4 filter removes local helical contacts, off-diagonal stripes parallel to the main diagonal indicate parallel β-sheets; stripes perpendicular to it indicate antiparallel β-sheets. The Ramachandran plot scatters every residue's (φ, ψ) pair against the sterically allowed regions. The PAE heatmap renders the predicted-aligned-error matrix.

— Structural neighborhood —

A 3Di character summarizes, for each residue, the relative orientation of the Cα frame of its nearest spatial neighbor. Because it encodes fold topology rather than chemistry, 3Di alignments detect remote structural similarity that sequence alignment misses.

Structural nearest neighbors (via Foldseek easy-search vs the PDB). Reported per hit: target PDB id, E-value, and alignment TM-score. A TM-sc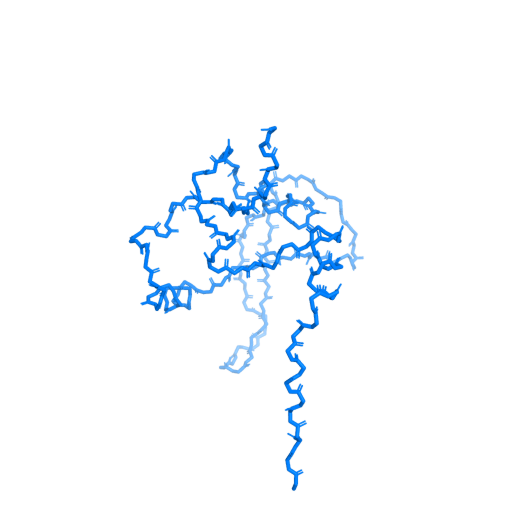ore above ~0.5 is the conventional threshold for 'same fold'.

— Confidence and disorder —

For AlphaFold models, the B-factor field carries pLDDT — the model's own estimate of local accuracy on a 0–100 scale. Regions with pLDDT<50 should be treated as essentially unmodeled; they often correspond to intrinsically disordered segments.

B-factor (Debye–Waller factor) reflects atomic displacement in the crystal lattice. It is an experimental observable (units Å²), not a prediction; low values mean the atom is pinned down, high values mean it moves or is heterogeneous across the crystal.

Predicted Aligned Error (PAE) is an AlphaFold confidence matrix: entry (i, j) is the expected error in the position of residue j, in ångströms, when the prediction is superimposed on the true structure at residue i. Low PAE within a block of residues means that block is internally rigid and well-predicted; high PAE between two blocks means their relative placement is uncertain even if each block individually is confident.